Protein AF-A0A0G1VXW0-F1 (afdb_monomer_lite)

Sequence (62 aa):
MVYFGITKMQKTTIKLDKKTKKRLDRLKSYRRESYDDVLQKVLGILNICRINPEKARMRLIQ

pLDDT: mean 70.06, std 15.5, range [37.47, 91.44]

Structure (mmCIF, N/CA/C/O backbone):
data_AF-A0A0G1VXW0-F1
#
_entry.id   AF-A0A0G1VXW0-F1
#
loop_
_atom_site.group_PDB
_atom_site.id
_atom_site.type_symbol
_atom_site.label_atom_id
_atom_site.label_alt_id
_atom_site.label_comp_id
_atom_site.label_asym_id
_atom_site.label_entity_id
_atom_site.label_seq_id
_atom_site.pdbx_PDB_ins_code
_atom_site.Cartn_x
_ato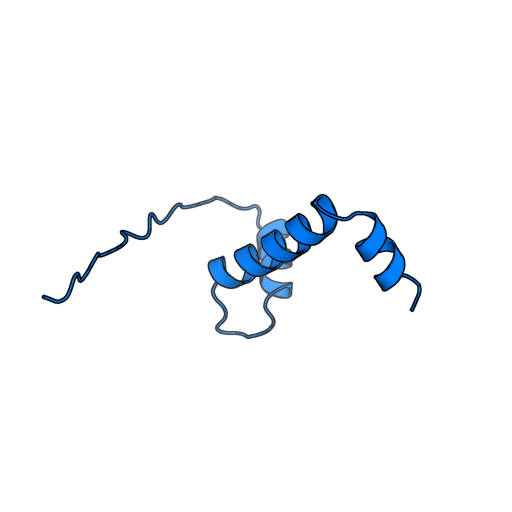m_site.Cartn_y
_atom_site.Cartn_z
_atom_site.occupancy
_atom_site.B_iso_or_equiv
_atom_site.auth_seq_id
_atom_site.auth_comp_id
_atom_site.auth_asym_id
_atom_site.auth_atom_id
_atom_site.pdbx_PDB_model_num
ATOM 1 N N . MET A 1 1 ? 16.639 36.282 -0.974 1.00 37.47 1 MET A N 1
ATOM 2 C CA . MET A 1 1 ? 15.186 36.208 -1.239 1.00 37.47 1 MET A CA 1
ATOM 3 C C . MET A 1 1 ? 14.790 34.742 -1.197 1.00 37.47 1 MET A C 1
ATOM 5 O O . MET A 1 1 ? 15.123 34.008 -2.116 1.00 37.47 1 MET A O 1
ATOM 9 N N . VAL A 1 2 ? 14.219 34.285 -0.081 1.00 38.47 2 VAL A N 1
ATOM 10 C CA . VAL A 1 2 ? 13.865 32.872 0.122 1.00 38.47 2 VAL A CA 1
ATOM 11 C C . VAL A 1 2 ? 12.388 32.716 -0.224 1.00 38.47 2 VAL A C 1
ATOM 13 O O . VAL A 1 2 ? 11.528 33.187 0.515 1.00 38.47 2 VAL A O 1
ATOM 16 N N . TYR A 1 3 ? 12.089 32.096 -1.364 1.00 44.44 3 TYR A N 1
ATOM 17 C CA . TYR A 1 3 ? 10.721 31.727 -1.720 1.00 44.44 3 TYR A CA 1
ATOM 18 C C . TYR A 1 3 ? 10.299 30.529 -0.864 1.00 44.44 3 TYR A C 1
ATOM 20 O O . TYR A 1 3 ? 10.513 29.380 -1.240 1.00 44.44 3 TYR A O 1
ATOM 28 N N . PHE A 1 4 ? 9.693 30.782 0.297 1.00 48.22 4 PHE A N 1
ATOM 29 C CA . PHE A 1 4 ? 8.931 29.758 1.013 1.00 48.22 4 PHE A CA 1
ATOM 30 C C . PHE A 1 4 ? 7.564 29.612 0.330 1.00 48.22 4 PHE A C 1
ATOM 32 O O . PHE A 1 4 ? 6.544 30.131 0.779 1.00 48.22 4 PHE A O 1
ATOM 39 N N . GLY A 1 5 ? 7.558 28.945 -0.825 1.00 44.19 5 GLY A N 1
ATOM 40 C CA . GLY A 1 5 ? 6.333 28.507 -1.480 1.00 44.19 5 GLY A CA 1
ATOM 41 C C . GLY A 1 5 ? 5.690 27.413 -0.637 1.00 44.19 5 GLY A C 1
ATOM 42 O O . GLY A 1 5 ? 6.077 26.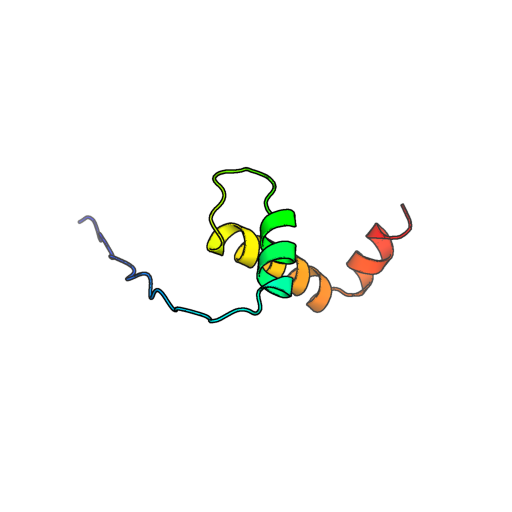252 -0.720 1.00 44.19 5 GLY A O 1
ATOM 43 N N . ILE A 1 6 ? 4.724 27.776 0.204 1.00 51.38 6 ILE A N 1
ATOM 44 C CA . ILE A 1 6 ? 3.917 26.814 0.955 1.00 51.38 6 ILE A CA 1
ATOM 45 C C . ILE A 1 6 ? 3.013 26.097 -0.056 1.00 51.38 6 ILE A C 1
ATOM 47 O O . ILE A 1 6 ? 1.913 26.554 -0.367 1.00 51.38 6 ILE A O 1
ATOM 51 N N . THR A 1 7 ? 3.469 24.970 -0.603 1.00 51.56 7 THR A N 1
ATOM 52 C CA . THR A 1 7 ? 2.615 24.053 -1.364 1.00 51.56 7 THR A CA 1
ATOM 53 C C . THR A 1 7 ? 1.569 23.483 -0.412 1.00 51.56 7 THR A C 1
ATOM 55 O O . THR A 1 7 ? 1.844 22.604 0.404 1.00 51.56 7 THR A O 1
ATOM 58 N N . LYS A 1 8 ? 0.359 24.038 -0.471 1.00 45.41 8 LYS A N 1
ATOM 59 C CA . LYS A 1 8 ? -0.791 23.638 0.342 1.00 45.41 8 LYS A CA 1
ATOM 60 C C . LYS A 1 8 ? -1.155 22.181 0.017 1.00 45.41 8 LYS A C 1
ATOM 62 O O . LYS A 1 8 ? -1.731 21.904 -1.030 1.00 45.41 8 LYS A O 1
ATOM 67 N N . MET A 1 9 ? -0.812 21.245 0.904 1.00 58.09 9 MET A N 1
ATOM 68 C CA . MET A 1 9 ? -1.157 19.828 0.751 1.00 58.09 9 MET A CA 1
ATOM 69 C C . MET A 1 9 ? -2.674 19.653 0.902 1.00 58.09 9 MET A C 1
ATOM 71 O O . MET A 1 9 ? -3.209 19.698 2.012 1.00 58.09 9 MET A O 1
ATOM 75 N N . GLN A 1 10 ? -3.383 19.505 -0.218 1.00 67.94 10 GLN A N 1
ATOM 76 C CA . GLN A 1 10 ? -4.831 19.299 -0.231 1.00 67.94 10 GLN A CA 1
ATOM 77 C C . GLN A 1 10 ? -5.150 17.889 0.277 1.00 67.94 10 GLN A C 1
ATOM 79 O O . GLN A 1 10 ? -5.038 16.906 -0.451 1.00 67.94 10 GLN A O 1
ATOM 84 N N . LYS A 1 11 ? -5.519 17.785 1.557 1.00 71.06 11 LYS A N 1
ATOM 85 C CA . LYS A 1 11 ? -5.922 16.519 2.175 1.00 71.06 11 LYS A CA 1
ATOM 86 C C . LYS A 1 11 ? -7.328 16.157 1.709 1.00 71.06 11 LYS A C 1
ATOM 88 O O . LYS A 1 11 ? -8.286 16.860 2.016 1.00 71.06 11 LYS A O 1
ATOM 93 N N . THR A 1 12 ? -7.454 15.046 0.997 1.00 71.19 12 THR A N 1
ATOM 94 C CA . THR A 1 12 ? -8.745 14.459 0.627 1.00 71.19 12 THR A CA 1
ATOM 95 C C . THR A 1 12 ? -9.053 13.284 1.555 1.00 71.19 12 THR A C 1
ATOM 97 O O . THR A 1 12 ? -8.154 12.591 2.028 1.00 71.19 12 THR A O 1
ATOM 100 N N . THR A 1 13 ? -10.331 13.077 1.883 1.00 79.50 13 THR A N 1
ATOM 101 C CA . THR A 1 13 ? -10.763 11.950 2.725 1.00 79.50 13 THR A CA 1
ATOM 102 C C . THR A 1 13 ? -11.488 10.941 1.850 1.00 79.50 13 THR A C 1
ATOM 104 O O . THR A 1 13 ? -12.552 11.238 1.315 1.00 79.50 13 THR A O 1
ATOM 107 N N . ILE A 1 14 ? -10.927 9.740 1.713 1.00 80.81 14 ILE A N 1
ATOM 108 C CA . ILE A 1 14 ? -11.523 8.655 0.928 1.00 80.81 14 ILE A CA 1
ATOM 109 C C . ILE A 1 14 ? -12.096 7.621 1.898 1.00 80.81 14 ILE A C 1
ATOM 111 O O . ILE A 1 14 ? -11.382 7.084 2.748 1.00 80.81 14 ILE A O 1
ATOM 115 N N . LYS A 1 15 ? -13.393 7.327 1.777 1.00 83.38 15 LYS A N 1
ATOM 116 C CA . LYS A 1 15 ? -14.021 6.227 2.519 1.00 83.38 15 LYS A CA 1
ATOM 117 C C . LYS A 1 15 ? -13.659 4.913 1.828 1.00 83.38 15 LYS A C 1
ATOM 119 O O . LYS A 1 15 ? -13.980 4.715 0.662 1.00 83.38 15 LYS A O 1
ATOM 124 N N . LEU A 1 16 ? -12.984 4.027 2.553 1.00 83.94 16 LEU A N 1
ATOM 125 C CA . LEU A 1 16 ? -12.574 2.710 2.071 1.00 83.94 16 LEU A CA 1
ATOM 126 C C . LEU A 1 16 ? -13.335 1.623 2.817 1.00 83.94 16 LEU A C 1
ATOM 128 O O . LEU A 1 16 ? -13.542 1.717 4.030 1.00 83.94 16 LEU A O 1
ATOM 132 N N . ASP A 1 17 ? -13.687 0.559 2.100 1.00 91.44 17 ASP A N 1
ATOM 133 C CA . ASP A 1 17 ? -14.233 -0.637 2.727 1.00 91.44 17 ASP A CA 1
ATOM 134 C C . ASP A 1 17 ? -13.236 -1.241 3.735 1.00 91.44 17 ASP A C 1
ATOM 136 O O . ASP A 1 17 ? -12.011 -1.185 3.555 1.00 91.44 17 ASP A O 1
ATOM 140 N N . LYS A 1 18 ? -13.756 -1.858 4.805 1.00 88.25 18 LYS A N 1
ATOM 141 C CA . LYS A 1 18 ? -12.935 -2.447 5.875 1.00 88.25 18 LYS A CA 1
ATOM 142 C C . LYS A 1 18 ? -11.983 -3.523 5.344 1.00 88.25 18 LYS A C 1
ATOM 144 O O . LYS A 1 18 ? -10.861 -3.635 5.845 1.00 88.25 18 LYS A O 1
ATOM 149 N N . LYS A 1 19 ? -12.388 -4.299 4.334 1.00 87.75 19 LYS A N 1
ATOM 150 C CA . LYS A 1 19 ? -11.546 -5.319 3.695 1.00 87.75 19 LYS A CA 1
ATOM 151 C C . LYS A 1 19 ? -10.377 -4.674 2.955 1.00 87.75 19 LYS A C 1
ATOM 153 O O . LYS A 1 19 ? -9.239 -5.117 3.108 1.00 87.75 19 LYS A O 1
ATOM 158 N N . THR A 1 20 ? -10.635 -3.602 2.210 1.00 83.25 20 THR A N 1
ATOM 159 C CA . THR A 1 20 ? -9.604 -2.857 1.474 1.00 83.25 20 THR A CA 1
ATOM 160 C C . THR A 1 20 ? -8.639 -2.161 2.426 1.00 83.25 20 THR A C 1
ATOM 162 O O . THR A 1 20 ? -7.428 -2.261 2.239 1.00 83.25 20 THR A O 1
ATOM 165 N N . LYS A 1 21 ? -9.142 -1.571 3.518 1.00 85.81 21 LYS A N 1
ATOM 166 C CA . LYS A 1 21 ? -8.304 -1.000 4.582 1.00 85.81 21 LYS A CA 1
ATOM 167 C C . LYS A 1 21 ? -7.350 -2.039 5.179 1.00 85.81 21 LYS A C 1
ATOM 169 O O . LYS A 1 21 ? -6.170 -1.751 5.329 1.00 85.81 21 LYS A O 1
ATOM 174 N N . LYS A 1 22 ? -7.827 -3.255 5.478 1.00 87.19 22 LYS A N 1
ATOM 175 C CA . LYS A 1 22 ? -6.972 -4.344 5.992 1.00 87.19 22 LYS A CA 1
ATOM 176 C C . LYS A 1 22 ? -5.882 -4.753 4.999 1.00 87.19 22 LYS A C 1
ATOM 178 O O . LYS A 1 22 ? -4.766 -5.038 5.417 1.00 87.19 22 LYS A O 1
ATOM 183 N N . ARG A 1 23 ? -6.186 -4.787 3.696 1.00 83.88 23 ARG A N 1
ATOM 184 C CA . ARG A 1 23 ? -5.173 -5.059 2.658 1.00 83.88 23 ARG A CA 1
ATOM 185 C C . ARG A 1 23 ? -4.129 -3.946 2.604 1.00 83.88 23 ARG A C 1
ATOM 187 O O . ARG A 1 23 ? -2.948 -4.251 2.535 1.00 83.88 23 ARG A O 1
ATOM 194 N N . LEU A 1 24 ? -4.560 -2.689 2.694 1.00 83.56 24 LEU A N 1
ATOM 195 C CA . LEU A 1 24 ? -3.665 -1.533 2.703 1.00 83.56 24 LEU A CA 1
ATOM 196 C C . LEU A 1 24 ? -2.769 -1.503 3.948 1.00 83.56 24 LEU A C 1
ATOM 198 O O . LEU A 1 24 ? -1.601 -1.156 3.858 1.00 83.56 24 LEU A O 1
ATOM 202 N N . ASP A 1 25 ? -3.291 -1.924 5.099 1.00 82.94 25 ASP A N 1
ATOM 203 C CA . ASP A 1 25 ? -2.509 -2.012 6.332 1.00 82.94 25 ASP A CA 1
ATOM 204 C C . ASP A 1 25 ? -1.446 -3.121 6.273 1.00 82.94 25 ASP A C 1
ATOM 206 O O . ASP A 1 25 ? -0.329 -2.920 6.732 1.00 82.94 25 ASP A O 1
ATOM 210 N N . ARG A 1 26 ? -1.746 -4.247 5.610 1.00 85.25 26 ARG A N 1
ATOM 211 C CA . ARG A 1 26 ? -0.757 -5.304 5.321 1.00 85.25 26 ARG A CA 1
ATOM 212 C C . ARG A 1 26 ? 0.323 -4.884 4.322 1.00 85.25 26 ARG A C 1
ATOM 214 O O . ARG A 1 26 ? 1.371 -5.513 4.290 1.00 85.25 26 ARG A O 1
ATOM 221 N N . LEU A 1 27 ? 0.057 -3.875 3.491 1.00 82.44 27 LEU A N 1
ATOM 222 C CA . LEU A 1 27 ? 1.021 -3.344 2.521 1.00 82.44 27 LEU A CA 1
ATOM 223 C C . LEU A 1 27 ? 2.040 -2.386 3.157 1.00 82.44 27 LEU A C 1
ATOM 225 O O . LEU A 1 27 ? 3.020 -2.043 2.502 1.00 82.44 27 LEU A O 1
ATOM 229 N N . LYS A 1 28 ? 1.834 -1.960 4.410 1.00 80.25 28 LYS A N 1
ATOM 230 C CA . LYS A 1 28 ? 2.819 -1.160 5.146 1.00 80.25 28 LYS A CA 1
ATOM 231 C C . LYS A 1 28 ? 4.045 -2.005 5.460 1.00 80.25 28 LYS A C 1
ATOM 233 O O . LYS A 1 28 ? 3.925 -3.060 6.080 1.00 80.25 28 LYS A O 1
ATOM 238 N N . SER A 1 29 ? 5.226 -1.510 5.107 1.00 74.75 29 SER A N 1
ATOM 239 C CA . SER A 1 29 ? 6.488 -2.142 5.511 1.00 74.75 29 SER A CA 1
ATOM 240 C C . SER A 1 29 ? 6.865 -1.772 6.944 1.00 74.75 29 SER A C 1
ATOM 242 O O . SER A 1 29 ? 7.524 -2.551 7.629 1.00 74.75 29 SER A O 1
ATOM 244 N N . TYR A 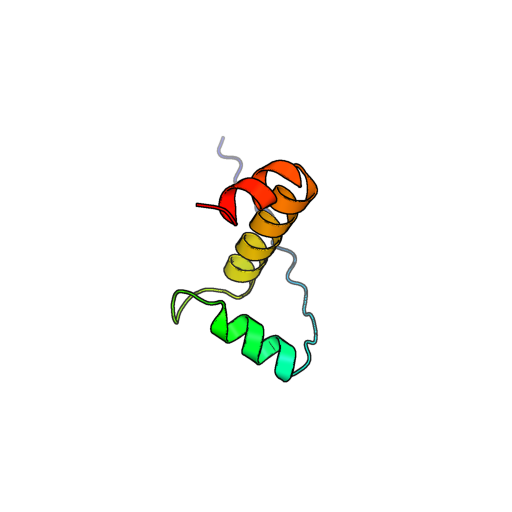1 30 ? 6.416 -0.606 7.421 1.00 78.62 30 TYR A N 1
ATOM 245 C CA . TYR A 1 30 ? 6.698 -0.122 8.770 1.00 78.62 30 TYR A CA 1
ATOM 246 C C . TYR A 1 30 ? 5.422 0.280 9.506 1.00 78.62 30 TYR A C 1
ATOM 248 O O . TYR A 1 30 ? 4.507 0.884 8.950 1.00 78.62 30 TYR A O 1
ATOM 256 N N . ARG A 1 31 ? 5.394 0.030 10.819 1.00 69.94 31 ARG A N 1
ATOM 257 C CA . ARG A 1 31 ? 4.241 0.329 11.689 1.00 69.94 31 ARG A CA 1
ATOM 258 C C . ARG A 1 31 ? 3.845 1.819 11.707 1.00 69.94 31 ARG A C 1
ATOM 260 O O . ARG A 1 31 ? 2.706 2.135 12.034 1.00 69.94 31 ARG A O 1
ATOM 267 N N . ARG A 1 32 ? 4.779 2.720 11.374 1.00 77.12 32 ARG A N 1
ATOM 268 C CA . ARG A 1 32 ? 4.616 4.189 11.364 1.00 77.12 32 ARG A CA 1
ATOM 269 C C . ARG A 1 32 ? 4.459 4.804 9.968 1.00 77.12 32 ARG A C 1
ATOM 271 O O . ARG A 1 32 ? 4.460 6.022 9.847 1.00 77.12 32 ARG A O 1
ATOM 278 N N . GLU A 1 33 ? 4.336 3.989 8.929 1.00 77.88 33 GLU A N 1
ATOM 279 C CA . GLU A 1 33 ? 4.220 4.481 7.557 1.00 77.88 33 GLU A CA 1
ATOM 280 C C . GLU A 1 33 ? 2.841 5.114 7.299 1.00 77.88 33 GLU A C 1
ATOM 282 O O . GLU A 1 33 ? 1.801 4.553 7.680 1.00 77.88 33 GLU A O 1
ATOM 287 N N . SER A 1 34 ? 2.822 6.289 6.662 1.00 84.00 34 SER A N 1
ATOM 288 C CA . SER A 1 34 ? 1.573 6.971 6.321 1.00 84.00 34 SER A CA 1
ATOM 289 C C . SER A 1 34 ? 0.863 6.240 5.188 1.00 84.00 34 SER A C 1
ATOM 291 O O . SER A 1 34 ? 1.488 5.671 4.297 1.00 84.00 34 SER A O 1
ATOM 293 N N . TYR A 1 35 ? -0.470 6.297 5.174 1.00 81.81 35 TYR A N 1
ATOM 294 C CA . TYR A 1 35 ? -1.232 5.752 4.047 1.00 81.81 35 TYR A CA 1
ATOM 295 C C . TYR A 1 35 ? -0.890 6.444 2.722 1.00 81.81 35 TYR A C 1
ATOM 297 O O . TYR A 1 35 ? -0.949 5.789 1.687 1.00 81.81 35 TYR A O 1
ATOM 305 N N . ASP A 1 36 ? -0.506 7.723 2.760 1.00 81.31 36 ASP A N 1
ATOM 306 C CA . ASP A 1 36 ? -0.070 8.465 1.574 1.00 81.31 36 ASP A CA 1
ATOM 307 C C . ASP A 1 36 ? 1.211 7.868 0.973 1.00 81.31 36 ASP A C 1
ATOM 309 O O . ASP A 1 36 ? 1.227 7.543 -0.209 1.00 81.31 36 ASP A O 1
ATOM 313 N N . ASP A 1 37 ? 2.226 7.586 1.799 1.00 82.19 37 ASP A N 1
ATOM 314 C CA . ASP A 1 37 ? 3.478 6.944 1.368 1.00 82.19 37 ASP A CA 1
ATOM 315 C C . ASP A 1 37 ? 3.233 5.562 0.748 1.00 82.19 37 ASP A C 1
ATOM 317 O O . ASP A 1 37 ? 3.762 5.233 -0.318 1.00 82.19 37 ASP A O 1
ATOM 321 N N . VAL A 1 38 ? 2.382 4.749 1.386 1.00 84.69 38 VAL A N 1
ATOM 322 C CA . VAL A 1 38 ? 2.008 3.424 0.865 1.00 84.69 38 VAL A CA 1
ATOM 323 C C . VAL A 1 38 ? 1.296 3.559 -0.479 1.00 84.69 38 VAL A C 1
ATOM 325 O O . VAL A 1 38 ? 1.613 2.834 -1.422 1.00 84.69 38 VAL A O 1
ATOM 328 N N . LEU A 1 39 ? 0.344 4.487 -0.590 1.00 84.00 39 LEU A N 1
ATOM 329 C CA . LEU A 1 39 ? -0.394 4.721 -1.827 1.00 84.00 39 LEU A CA 1
ATOM 330 C C . LEU A 1 39 ? 0.521 5.243 -2.936 1.00 84.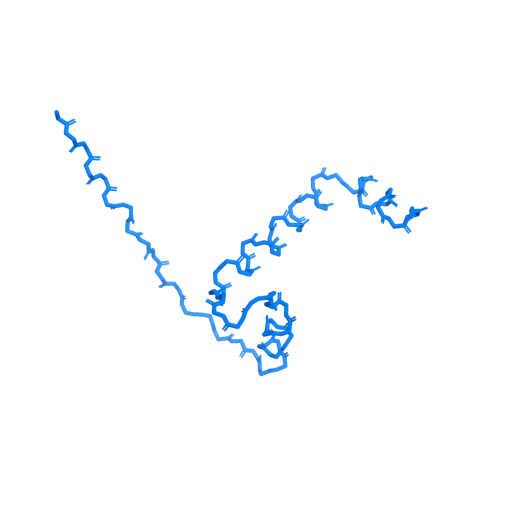00 39 LEU A C 1
ATOM 332 O O . LEU A 1 39 ? 0.421 4.751 -4.057 1.00 84.00 39 LEU A O 1
ATOM 336 N N . GLN A 1 40 ? 1.451 6.153 -2.644 1.00 84.25 40 GLN A N 1
ATOM 337 C CA . GLN A 1 40 ? 2.434 6.632 -3.617 1.00 84.25 40 GLN A CA 1
ATOM 338 C C . GLN A 1 40 ? 3.330 5.501 -4.124 1.00 84.25 40 GLN A C 1
ATOM 340 O O . GLN A 1 40 ? 3.539 5.392 -5.332 1.00 84.25 40 GLN A O 1
ATOM 345 N N . LYS A 1 41 ? 3.801 4.607 -3.246 1.00 83.75 41 LYS A N 1
ATOM 346 C CA . LYS A 1 41 ? 4.572 3.421 -3.655 1.00 83.75 41 LYS A CA 1
ATOM 347 C C . LYS A 1 41 ? 3.759 2.503 -4.561 1.00 83.75 41 LYS A C 1
ATOM 349 O O . LYS A 1 41 ? 4.244 2.094 -5.615 1.00 83.75 41 LYS A O 1
ATOM 354 N N . VAL A 1 42 ? 2.517 2.204 -4.181 1.00 84.19 42 VAL A N 1
ATOM 355 C CA . VAL A 1 42 ? 1.616 1.347 -4.968 1.00 84.19 42 VAL A CA 1
ATOM 356 C C . VAL A 1 42 ? 1.326 1.968 -6.336 1.00 84.19 42 VAL A C 1
ATOM 358 O O . VAL A 1 42 ? 1.425 1.282 -7.351 1.00 84.19 42 VAL A O 1
ATOM 361 N N . LEU A 1 43 ? 1.024 3.267 -6.385 1.00 82.88 43 LEU A N 1
ATOM 362 C CA . LEU A 1 43 ? 0.796 4.004 -7.629 1.00 82.88 43 LEU A CA 1
ATOM 363 C C . LEU A 1 43 ? 2.065 4.102 -8.482 1.00 82.88 43 LEU A C 1
ATOM 365 O O . LEU A 1 43 ? 1.978 4.017 -9.703 1.00 82.88 43 LEU A O 1
ATOM 369 N N . GLY A 1 44 ? 3.241 4.219 -7.863 1.00 82.06 44 GLY A N 1
ATOM 370 C CA . GLY A 1 44 ? 4.533 4.175 -8.544 1.00 82.06 44 GLY A CA 1
ATOM 371 C C . GLY A 1 44 ? 4.772 2.832 -9.231 1.00 82.06 44 GLY A C 1
ATOM 372 O O . GLY A 1 44 ? 5.071 2.798 -10.423 1.00 82.06 44 GLY A O 1
ATOM 373 N N . ILE A 1 45 ? 4.555 1.721 -8.519 1.00 79.44 45 ILE A N 1
ATOM 374 C CA . ILE A 1 45 ? 4.649 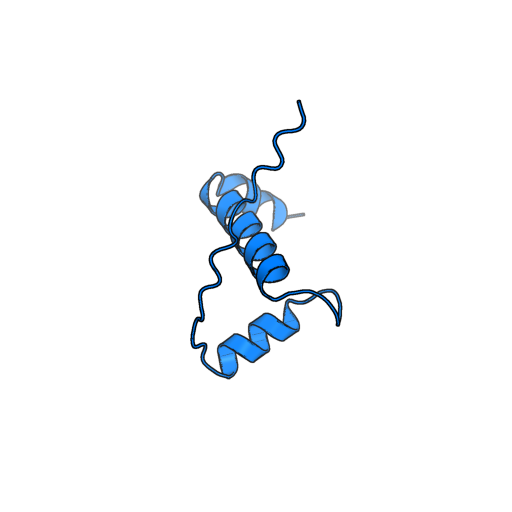0.365 -9.084 1.00 79.44 45 ILE A CA 1
ATOM 375 C C . ILE A 1 45 ? 3.631 0.186 -10.218 1.00 79.44 45 ILE A C 1
ATOM 377 O O . ILE A 1 45 ? 3.988 -0.298 -11.289 1.00 79.44 45 ILE A O 1
ATOM 381 N N . LEU A 1 46 ? 2.383 0.622 -10.023 1.00 79.31 46 LEU A N 1
ATOM 382 C CA . LEU A 1 46 ? 1.340 0.567 -11.052 1.00 79.31 46 LEU A CA 1
ATOM 383 C C . LEU A 1 46 ? 1.699 1.393 -12.291 1.00 79.31 46 LEU A C 1
ATOM 385 O O . LEU A 1 46 ? 1.485 0.925 -13.405 1.00 79.31 46 LEU A O 1
ATOM 389 N N . ASN A 1 47 ? 2.269 2.587 -12.122 1.00 77.25 47 ASN A N 1
ATOM 390 C CA . ASN A 1 47 ? 2.731 3.410 -13.237 1.00 77.25 47 ASN A CA 1
ATOM 391 C C . ASN A 1 47 ? 3.877 2.735 -13.993 1.00 77.25 47 ASN A C 1
ATOM 393 O O . ASN A 1 47 ? 3.842 2.710 -15.217 1.00 77.25 47 ASN A O 1
ATOM 397 N N . ILE A 1 48 ? 4.839 2.125 -13.298 1.00 71.69 48 ILE A N 1
ATOM 398 C CA . ILE A 1 48 ? 5.916 1.354 -13.938 1.00 71.69 48 ILE A CA 1
ATOM 399 C C . ILE A 1 48 ? 5.334 0.177 -14.736 1.00 71.69 48 ILE A C 1
ATOM 401 O O . ILE A 1 48 ? 5.697 -0.015 -15.896 1.00 71.69 48 ILE A O 1
ATOM 405 N N . CYS A 1 49 ? 4.387 -0.564 -14.154 1.00 64.38 49 CYS A N 1
ATOM 406 C CA . CYS A 1 49 ? 3.692 -1.659 -14.834 1.00 64.38 49 CYS A CA 1
ATOM 407 C C . CYS A 1 49 ? 2.875 -1.184 -16.046 1.00 64.38 49 CYS A C 1
ATOM 409 O O . CYS A 1 49 ? 2.784 -1.905 -17.037 1.00 64.38 49 CYS A O 1
ATOM 411 N N . ARG A 1 50 ? 2.282 0.015 -15.980 1.00 63.12 50 ARG A N 1
ATOM 412 C CA . ARG A 1 50 ? 1.454 0.585 -17.053 1.00 63.12 50 ARG A CA 1
ATOM 413 C C . ARG A 1 50 ? 2.284 1.193 -18.187 1.00 63.12 50 ARG A C 1
ATOM 415 O O . ARG A 1 50 ? 1.849 1.137 -19.329 1.00 63.12 50 ARG A O 1
ATOM 422 N N . ILE A 1 51 ? 3.452 1.760 -17.880 1.00 61.75 51 ILE A N 1
ATOM 423 C CA . ILE A 1 51 ? 4.371 2.364 -18.859 1.00 61.75 51 ILE A CA 1
ATOM 424 C C . ILE A 1 51 ? 5.160 1.278 -19.611 1.00 61.75 51 ILE A C 1
ATOM 426 O O . ILE A 1 51 ? 5.350 1.397 -20.816 1.00 61.75 51 ILE A O 1
ATOM 430 N N . ASN A 1 52 ? 5.559 0.187 -18.943 1.00 51.44 52 ASN A N 1
ATOM 431 C CA . ASN A 1 52 ? 6.290 -0.922 -19.567 1.00 51.44 52 ASN A CA 1
ATOM 432 C C . ASN A 1 52 ? 5.746 -2.294 -19.114 1.00 51.44 52 ASN A C 1
ATOM 434 O O . ASN A 1 52 ? 6.306 -2.905 -18.196 1.00 51.44 52 ASN A O 1
ATOM 438 N N . PRO A 1 53 ? 4.722 -2.844 -19.791 1.00 57.84 53 PRO A N 1
ATOM 439 C CA . PRO A 1 53 ? 4.220 -4.194 -19.505 1.00 57.84 53 PRO A CA 1
ATOM 440 C C . PRO A 1 53 ? 5.284 -5.297 -19.699 1.00 57.84 53 PRO A C 1
ATOM 442 O O . PRO A 1 53 ? 5.246 -6.323 -19.023 1.00 57.84 53 PRO A O 1
ATOM 445 N N . GLU A 1 54 ? 6.286 -5.059 -20.551 1.00 55.81 54 GLU A N 1
ATOM 446 C CA . GLU A 1 54 ? 7.430 -5.956 -20.797 1.00 55.81 54 GLU A CA 1
ATOM 447 C C . GLU A 1 54 ? 8.352 -6.124 -19.570 1.00 55.81 54 GLU A C 1
ATOM 449 O O . GLU A 1 54 ? 8.811 -7.225 -19.265 1.00 55.81 54 GLU A O 1
ATOM 454 N N . LYS A 1 55 ? 8.582 -5.058 -18.788 1.00 55.09 55 LYS A N 1
ATOM 455 C CA . LYS A 1 55 ? 9.492 -5.103 -17.623 1.00 55.09 55 LYS A CA 1
ATOM 456 C C . LYS A 1 55 ? 8.874 -5.861 -16.440 1.00 55.09 55 LYS A C 1
ATOM 458 O O . LYS A 1 55 ? 9.592 -6.474 -15.651 1.00 55.09 55 LYS A O 1
ATOM 463 N N . ALA A 1 56 ? 7.542 -5.851 -16.345 1.00 51.97 56 ALA A N 1
ATOM 464 C CA . ALA A 1 56 ? 6.784 -6.632 -15.369 1.00 51.97 56 ALA A CA 1
ATOM 465 C C . ALA A 1 56 ? 6.822 -8.141 -15.674 1.00 51.97 56 ALA A C 1
ATOM 467 O O . ALA A 1 56 ? 6.909 -8.940 -14.743 1.00 51.97 56 ALA A O 1
ATOM 468 N N . ARG A 1 57 ? 6.833 -8.537 -16.958 1.00 54.19 57 ARG A N 1
ATOM 469 C CA . ARG A 1 57 ? 7.011 -9.943 -17.366 1.00 54.19 57 ARG A CA 1
ATOM 470 C C . ARG A 1 57 ? 8.407 -10.474 -17.033 1.00 54.19 57 ARG A C 1
ATOM 472 O O . ARG A 1 57 ? 8.520 -11.591 -16.546 1.00 54.19 57 ARG A O 1
ATOM 479 N N . MET A 1 58 ? 9.453 -9.664 -17.205 1.00 50.84 58 MET A N 1
ATOM 480 C CA . MET A 1 58 ? 10.834 -10.066 -16.896 1.00 50.84 58 MET A CA 1
ATOM 481 C C . MET A 1 58 ? 11.081 -10.310 -15.394 1.00 50.84 58 MET A C 1
ATOM 483 O O . MET A 1 58 ? 11.798 -11.234 -15.032 1.00 50.84 58 MET A O 1
ATOM 487 N N . ARG A 1 59 ? 10.448 -9.525 -14.508 1.00 52.50 59 ARG A N 1
ATOM 488 C CA . ARG A 1 59 ? 10.529 -9.688 -13.039 1.00 52.50 59 ARG A CA 1
ATOM 489 C C . ARG A 1 59 ? 9.740 -10.887 -12.490 1.00 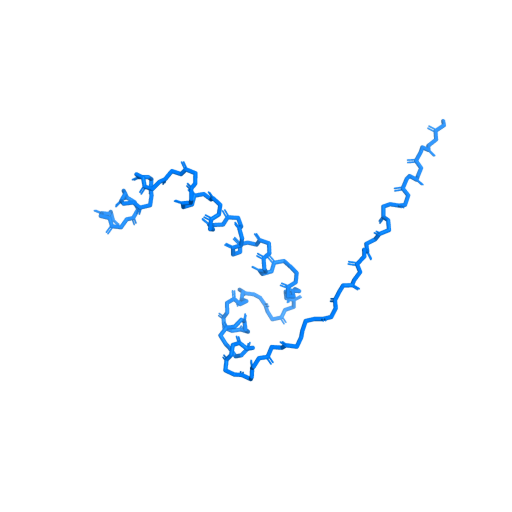52.50 59 ARG A C 1
ATOM 491 O O . ARG A 1 59 ? 9.872 -11.179 -11.309 1.00 52.50 59 ARG A O 1
ATOM 498 N N . LEU A 1 60 ? 8.915 -11.538 -13.312 1.00 50.72 60 LEU A N 1
ATOM 499 C CA . LEU A 1 60 ? 8.136 -12.727 -12.947 1.00 50.72 60 LEU A CA 1
ATOM 500 C C . LEU A 1 60 ? 8.843 -14.049 -13.298 1.00 50.72 60 LEU A C 1
ATOM 502 O O . LEU A 1 60 ? 8.363 -15.098 -12.883 1.00 50.72 60 LEU A O 1
ATOM 506 N N . ILE A 1 61 ? 9.942 -14.010 -14.063 1.00 51.62 61 ILE A N 1
ATOM 507 C CA . ILE A 1 61 ? 10.634 -15.203 -14.596 1.00 51.62 61 ILE A CA 1
ATOM 508 C C . ILE A 1 61 ? 12.068 -15.342 -14.030 1.00 51.62 61 ILE A C 1
ATOM 510 O O . ILE A 1 61 ? 12.808 -16.220 -14.458 1.00 51.62 61 ILE A O 1
ATOM 514 N N . GLN A 1 62 ? 12.479 -14.518 -13.058 1.00 42.06 62 GLN A N 1
ATOM 515 C CA . GLN A 1 62 ? 13.805 -14.628 -12.431 1.00 42.06 62 GLN A CA 1
ATOM 516 C C . GLN A 1 62 ? 13.725 -15.054 -10.969 1.00 42.06 62 GLN A C 1
ATOM 518 O O . GLN A 1 62 ? 12.881 -14.477 -10.246 1.00 42.06 62 GLN A O 1
#

Radius of gyration: 16.52 Å; chains: 1; bounding box: 29×51×32 Å

Foldseek 3Di:
DDPPPPPPDDDDDDDDDPVVVVVLCVQDPDPPDDSVNSVVVVVVVVVVCVVDVPVVVVVVPD

Secondary structure (DSSP, 8-state):
-----------------HHHHHHHHHT-SSTT--HHHHHHHHHHHHHHHHH-HHHHHHTT--